Protein AF-A0AAE4IQW4-F1 (afdb_monomer_lite)

Structure (mmCIF, N/CA/C/O backbone):
data_AF-A0AAE4IQW4-F1
#
_entry.id   AF-A0AAE4IQW4-F1
#
loop_
_atom_site.group_PDB
_atom_site.id
_atom_site.type_symbol
_atom_site.label_atom_id
_atom_site.label_alt_id
_atom_site.label_comp_id
_atom_site.label_asym_id
_atom_site.label_entity_id
_atom_site.label_seq_id
_atom_site.pdbx_PDB_ins_code
_atom_site.Cartn_x
_atom_site.Cartn_y
_atom_site.Cartn_z
_atom_site.occupancy
_atom_site.B_iso_or_equiv
_atom_site.auth_seq_id
_atom_site.auth_comp_id
_atom_site.auth_asym_id
_atom_site.auth_atom_id
_atom_site.pdbx_PDB_model_num
ATOM 1 N N . MET A 1 1 ? -3.193 -10.770 -25.347 1.00 40.25 1 MET A N 1
ATOM 2 C CA . MET A 1 1 ? -3.771 -9.813 -24.383 1.00 40.25 1 MET A CA 1
ATOM 3 C C . MET A 1 1 ? -2.933 -9.900 -23.125 1.00 40.25 1 MET A C 1
ATOM 5 O O . MET A 1 1 ? -2.975 -10.938 -22.477 1.00 40.25 1 MET A O 1
ATOM 9 N N . GLU A 1 2 ? -2.112 -8.891 -22.833 1.00 52.00 2 GLU A N 1
ATOM 10 C CA . GLU A 1 2 ? -1.472 -8.805 -21.515 1.00 52.00 2 GLU A CA 1
ATOM 11 C C . GLU A 1 2 ? -2.577 -8.789 -20.455 1.00 52.00 2 GLU A C 1
ATOM 13 O O . GLU A 1 2 ? -3.504 -7.979 -20.529 1.00 52.00 2 GLU A O 1
ATOM 18 N N . LYS A 1 3 ? -2.529 -9.728 -19.505 1.00 61.09 3 LYS A N 1
ATOM 19 C CA . LYS A 1 3 ? -3.408 -9.677 -18.339 1.00 61.09 3 LYS A CA 1
ATOM 20 C C . LYS A 1 3 ? -3.011 -8.435 -17.552 1.00 61.09 3 LYS A C 1
ATOM 22 O O . LYS A 1 3 ? -1.902 -8.363 -17.036 1.00 61.09 3 LYS A O 1
ATOM 27 N N . SER A 1 4 ? -3.907 -7.456 -17.486 1.00 76.25 4 SER A N 1
ATOM 28 C CA . SER A 1 4 ? -3.747 -6.345 -16.556 1.00 76.25 4 SER A CA 1
ATOM 29 C C . SER A 1 4 ? -3.794 -6.921 -15.143 1.00 76.25 4 SER A C 1
ATOM 31 O O . SER A 1 4 ? -4.828 -7.421 -14.701 1.00 76.25 4 SER A O 1
A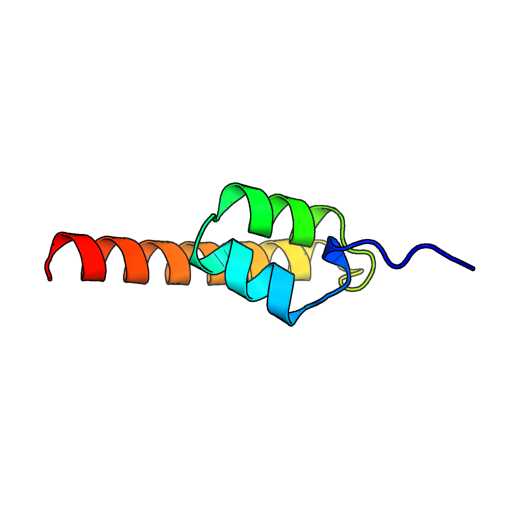TOM 33 N N . GLU A 1 5 ? -2.646 -6.947 -14.476 1.00 86.69 5 GLU A N 1
ATOM 34 C CA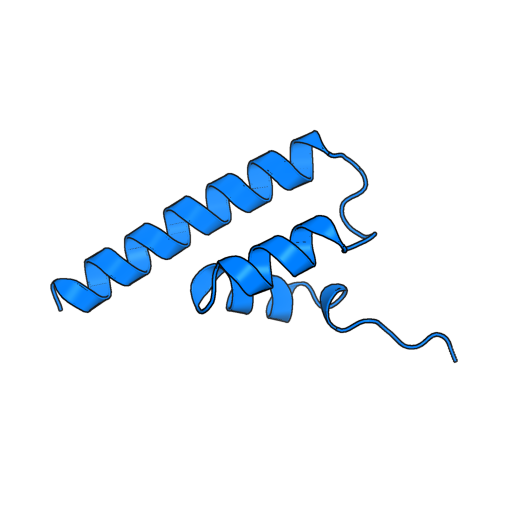 . GLU A 1 5 ? -2.548 -7.389 -13.090 1.00 86.69 5 GLU A CA 1
ATOM 35 C C . GLU A 1 5 ? -3.382 -6.472 -12.189 1.00 86.69 5 GLU A C 1
ATOM 37 O O . GLU A 1 5 ? -3.397 -5.252 -12.361 1.00 86.69 5 GLU A O 1
ATOM 42 N N . TRP A 1 6 ? -4.084 -7.042 -11.209 1.00 89.06 6 TRP A N 1
ATOM 43 C CA . TRP A 1 6 ? -5.022 -6.289 -10.364 1.00 89.06 6 TRP A CA 1
ATOM 44 C C . TRP A 1 6 ? -4.335 -5.156 -9.580 1.00 89.06 6 TRP A C 1
ATOM 46 O O . TRP A 1 6 ? -4.932 -4.105 -9.360 1.00 89.06 6 TRP A O 1
ATOM 56 N N . TYR A 1 7 ? -3.056 -5.330 -9.233 1.00 87.69 7 TYR A N 1
ATOM 57 C CA . TYR A 1 7 ? -2.226 -4.327 -8.555 1.00 87.69 7 TYR A CA 1
ATOM 58 C C . TYR A 1 7 ? -1.784 -3.164 -9.464 1.00 87.69 7 TYR A C 1
ATOM 60 O O . TYR A 1 7 ? -1.085 -2.256 -9.017 1.00 87.69 7 TYR A O 1
ATOM 68 N N . ASN A 1 8 ? -2.182 -3.164 -10.739 1.00 86.75 8 ASN A N 1
ATOM 69 C CA . ASN A 1 8 ? -2.025 -2.015 -11.630 1.00 86.75 8 ASN A CA 1
ATOM 70 C C . ASN A 1 8 ? -3.236 -1.068 -11.589 1.00 86.75 8 ASN A C 1
ATOM 72 O O . ASN A 1 8 ? -3.172 0.020 -12.165 1.00 86.75 8 ASN A O 1
ATOM 76 N N . ASN A 1 9 ? -4.332 -1.433 -10.918 1.00 88.69 9 ASN A N 1
ATOM 77 C CA . ASN A 1 9 ? -5.460 -0.535 -10.695 1.00 88.69 9 ASN A CA 1
ATOM 78 C C . ASN A 1 9 ? -5.206 0.326 -9.446 1.00 88.69 9 ASN A C 1
ATOM 80 O O . ASN A 1 9 ? -5.320 -0.163 -8.328 1.00 88.69 9 ASN A O 1
ATOM 84 N N . GLU A 1 10 ? -4.876 1.604 -9.645 1.00 87.25 10 GLU A N 1
ATOM 85 C CA . GLU A 1 10 ? -4.511 2.546 -8.570 1.00 87.25 10 GLU A CA 1
ATOM 86 C C . GLU A 1 10 ? -5.605 2.670 -7.506 1.00 87.25 10 GLU A C 1
ATOM 88 O O . GLU A 1 10 ? -5.323 2.522 -6.323 1.00 87.25 10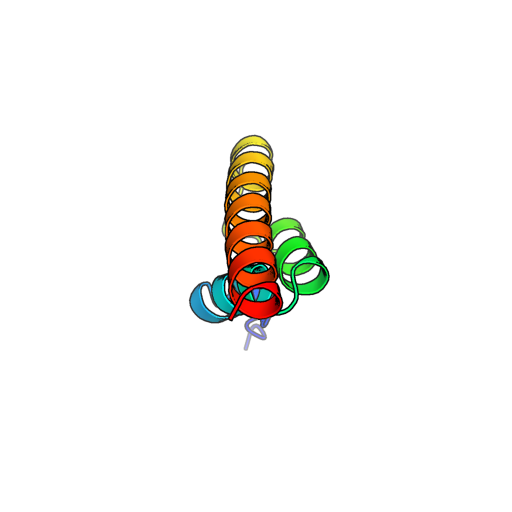 GLU A O 1
ATOM 93 N N . ILE A 1 11 ? -6.866 2.801 -7.927 1.00 89.38 11 ILE A N 1
ATOM 94 C CA . ILE A 1 11 ? -8.010 2.915 -7.011 1.00 89.38 11 ILE A CA 1
ATOM 95 C C . ILE A 1 11 ? -8.120 1.668 -6.128 1.00 89.38 11 ILE A C 1
ATOM 97 O O . ILE A 1 11 ? -8.382 1.764 -4.930 1.00 89.38 11 ILE A O 1
ATOM 101 N N . LEU A 1 12 ? -7.910 0.483 -6.709 1.00 90.81 12 LEU A N 1
ATOM 102 C CA . LEU A 1 12 ? -7.946 -0.766 -5.953 1.00 90.81 12 LEU A CA 1
ATOM 103 C C . LEU A 1 12 ? -6.788 -0.846 -4.950 1.00 90.81 12 LEU A C 1
ATOM 105 O O . LEU A 1 12 ? -6.998 -1.277 -3.820 1.00 90.81 12 LEU A O 1
ATOM 109 N N . VAL A 1 13 ? -5.582 -0.427 -5.342 1.00 89.88 13 VAL A N 1
ATOM 110 C CA . VAL A 1 13 ? -4.416 -0.392 -4.447 1.00 89.88 13 VAL A CA 1
ATOM 111 C C . VAL A 1 13 ? -4.649 0.558 -3.276 1.00 89.88 13 VAL A C 1
ATOM 113 O O . VAL A 1 13 ? -4.390 0.174 -2.137 1.00 89.88 13 VAL A O 1
ATOM 116 N N . ASP A 1 14 ? -5.203 1.740 -3.531 1.00 88.19 14 ASP A N 1
ATOM 117 C CA . ASP A 1 14 ? -5.507 2.733 -2.499 1.00 88.19 14 ASP A CA 1
ATOM 118 C C . ASP A 1 14 ? -6.564 2.224 -1.513 1.00 88.19 14 ASP A C 1
ATOM 120 O O . ASP A 1 14 ? -6.381 2.302 -0.296 1.00 88.19 14 ASP A O 1
ATOM 124 N N . LEU A 1 15 ? -7.640 1.616 -2.024 1.00 89.44 15 LEU A N 1
ATOM 125 C CA . LEU A 1 15 ? -8.658 0.973 -1.191 1.00 89.44 15 LEU A CA 1
ATOM 126 C C . LEU A 1 15 ? -8.058 -0.134 -0.321 1.00 89.44 15 LEU A C 1
ATOM 128 O O . LEU A 1 15 ? -8.387 -0.247 0.859 1.00 89.44 15 LEU A O 1
ATOM 132 N N . LEU A 1 16 ? -7.161 -0.945 -0.882 1.00 89.94 16 L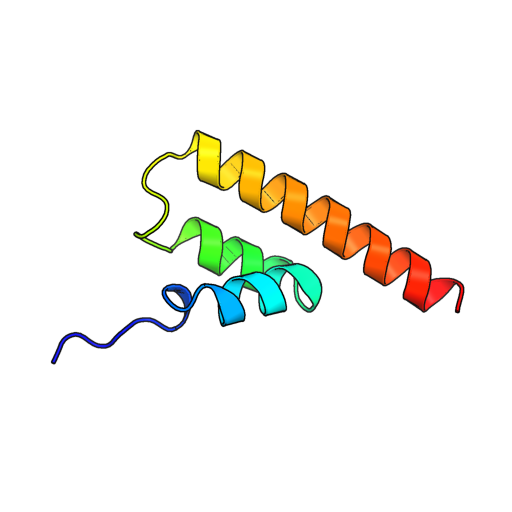EU A N 1
ATOM 133 C CA . LEU A 1 16 ? -6.503 -2.017 -0.145 1.00 89.94 16 LEU A CA 1
ATOM 134 C C . LEU A 1 16 ? -5.524 -1.474 0.896 1.00 89.94 16 LEU A C 1
ATOM 136 O O . LEU A 1 16 ? -5.489 -2.012 1.994 1.00 89.94 16 LEU A O 1
ATOM 140 N N . LEU A 1 17 ? -4.784 -0.398 0.621 1.00 87.06 17 LEU A N 1
ATOM 141 C CA . LEU A 1 17 ? -3.938 0.256 1.628 1.00 87.06 17 LEU A CA 1
ATOM 142 C C . LEU A 1 17 ? -4.761 0.751 2.822 1.00 87.06 17 LEU A C 1
ATOM 144 O O . LEU A 1 17 ? -4.297 0.671 3.957 1.00 87.06 17 LEU A O 1
ATOM 148 N N . PHE A 1 18 ? -5.981 1.222 2.566 1.00 84.44 18 PHE A N 1
ATOM 149 C CA . PHE A 1 18 ? -6.870 1.789 3.575 1.00 84.44 18 PHE A CA 1
ATOM 150 C C . PHE A 1 18 ? -7.682 0.750 4.360 1.00 84.44 18 PHE A C 1
ATOM 152 O O . PHE A 1 18 ? -7.963 0.958 5.536 1.00 84.44 18 PHE A O 1
ATOM 159 N N . LEU A 1 19 ? -8.084 -0.355 3.727 1.00 85.12 19 LEU A N 1
ATOM 160 C CA . LEU A 1 19 ? -8.942 -1.375 4.344 1.00 85.12 19 LEU A CA 1
ATOM 161 C C . LEU A 1 19 ? -8.157 -2.595 4.827 1.00 85.12 19 LEU A C 1
ATOM 163 O O . LEU A 1 19 ? -8.467 -3.163 5.870 1.00 85.12 19 LEU A O 1
ATOM 167 N N . ILE A 1 20 ? -7.157 -3.022 4.055 1.00 88.88 20 ILE A N 1
ATOM 168 C CA . ILE A 1 20 ? -6.380 -4.240 4.298 1.00 88.88 20 ILE A CA 1
ATOM 169 C C . ILE A 1 20 ? -4.909 -3.949 3.999 1.00 88.88 20 ILE A C 1
ATOM 171 O O . ILE A 1 20 ? -4.337 -4.440 3.019 1.00 88.88 20 ILE A O 1
ATOM 175 N N . PHE A 1 21 ? -4.300 -3.134 4.862 1.00 86.94 21 PHE A N 1
ATOM 176 C CA . PHE A 1 21 ? -2.963 -2.571 4.666 1.00 86.94 21 PHE A CA 1
ATOM 177 C C . PHE A 1 21 ? -1.908 -3.554 4.110 1.00 86.94 21 PHE A C 1
ATOM 179 O O . PHE A 1 21 ? -1.231 -3.186 3.150 1.00 86.94 21 PHE A O 1
ATOM 186 N N . PRO A 1 22 ? -1.781 -4.814 4.590 1.00 90.75 22 PRO A N 1
ATOM 187 C CA . PRO A 1 22 ? -0.810 -5.765 4.037 1.00 90.75 22 PRO A CA 1
ATOM 188 C C . PRO A 1 22 ? -0.990 -6.060 2.539 1.00 90.75 22 PRO A C 1
ATOM 190 O O . PRO A 1 22 ? -0.005 -6.215 1.818 1.00 90.75 22 PRO A O 1
ATOM 193 N N . ILE A 1 23 ? -2.234 -6.124 2.054 1.00 91.56 23 ILE A N 1
ATOM 194 C CA . ILE A 1 23 ? -2.535 -6.394 0.641 1.00 91.56 23 ILE A CA 1
ATOM 195 C C . ILE A 1 23 ? -2.236 -5.151 -0.203 1.00 91.56 23 ILE A C 1
ATOM 197 O O . ILE A 1 23 ? -1.633 -5.264 -1.271 1.00 91.56 23 ILE A O 1
ATOM 201 N N . GLY A 1 24 ? -2.595 -3.962 0.290 1.00 91.56 24 GLY A N 1
ATOM 202 C CA . GLY A 1 24 ? -2.243 -2.700 -0.364 1.00 91.56 24 GLY A CA 1
ATOM 203 C C . GLY A 1 24 ? -0.729 -2.513 -0.468 1.00 91.56 24 GLY A C 1
ATOM 204 O O . GLY A 1 24 ? -0.211 -2.175 -1.529 1.00 91.56 24 GLY A O 1
ATOM 205 N N . LEU A 1 25 ? 0.001 -2.837 0.602 1.00 91.62 25 LEU A N 1
ATOM 206 C CA . LEU A 1 25 ? 1.461 -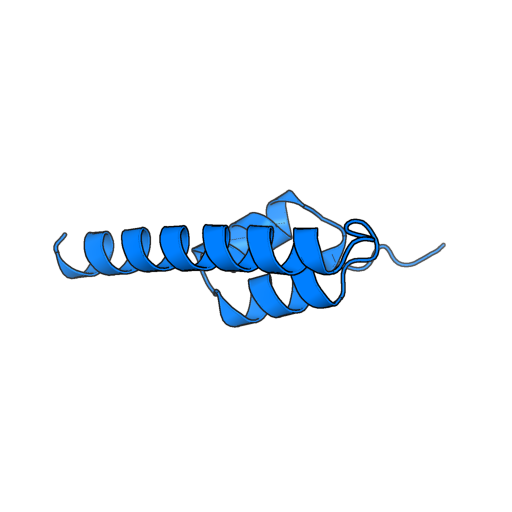2.788 0.637 1.00 91.62 25 LEU A CA 1
ATOM 207 C C . LEU A 1 25 ? 2.089 -3.750 -0.380 1.00 91.62 25 LEU A C 1
ATOM 209 O O . LEU A 1 25 ? 3.013 -3.375 -1.101 1.00 91.62 25 LEU A O 1
ATOM 213 N N . TYR A 1 26 ? 1.565 -4.975 -0.481 1.00 91.38 26 TYR A N 1
ATOM 214 C CA . TYR A 1 26 ? 1.988 -5.933 -1.503 1.00 91.38 26 TYR A CA 1
ATOM 215 C C . TYR A 1 26 ? 1.780 -5.383 -2.919 1.00 91.38 26 TYR A C 1
ATOM 217 O O . TYR A 1 26 ? 2.658 -5.515 -3.773 1.00 91.38 26 TYR A O 1
ATOM 225 N N . ALA A 1 27 ? 0.646 -4.727 -3.165 1.00 90.94 27 ALA A N 1
ATOM 226 C CA . ALA A 1 27 ? 0.350 -4.133 -4.459 1.00 90.94 27 ALA A CA 1
ATOM 227 C C . ALA A 1 27 ? 1.292 -2.963 -4.797 1.00 90.94 27 ALA A C 1
ATOM 229 O O . ALA A 1 27 ? 1.812 -2.910 -5.909 1.00 90.94 27 ALA A O 1
ATOM 230 N N . VAL A 1 28 ? 1.612 -2.090 -3.833 1.00 90.44 28 VAL A N 1
ATOM 231 C CA . VAL A 1 28 ? 2.628 -1.026 -3.993 1.00 90.44 28 VAL A CA 1
ATOM 232 C C . VAL A 1 28 ? 4.019 -1.606 -4.252 1.00 90.44 28 VAL A C 1
ATOM 234 O O . VAL A 1 28 ? 4.788 -1.076 -5.057 1.00 90.44 28 VAL A O 1
ATOM 237 N N . TYR A 1 29 ? 4.365 -2.709 -3.590 1.00 89.06 29 TYR A N 1
ATOM 238 C CA . TYR A 1 29 ? 5.635 -3.386 -3.826 1.00 89.06 29 TYR A CA 1
ATOM 239 C C . TYR A 1 29 ? 5.709 -3.964 -5.243 1.00 89.06 29 TYR A C 1
ATOM 241 O O . TYR A 1 29 ? 6.732 -3.804 -5.913 1.00 89.06 29 TYR A O 1
ATOM 249 N N . LYS A 1 30 ? 4.628 -4.592 -5.714 1.00 89.62 30 LYS A N 1
ATOM 250 C CA . LYS A 1 30 ? 4.605 -5.340 -6.973 1.00 89.62 30 LYS A CA 1
ATOM 251 C C . LYS A 1 30 ? 4.254 -4.509 -8.207 1.00 89.62 30 LYS A C 1
ATOM 253 O O . LYS A 1 30 ? 4.575 -4.925 -9.313 1.00 89.62 30 LYS A O 1
ATOM 258 N N . THR A 1 31 ? 3.628 -3.347 -8.040 1.00 86.38 31 THR A N 1
ATOM 259 C CA . THR A 1 31 ? 3.268 -2.488 -9.170 1.00 86.38 31 THR A CA 1
ATOM 260 C C . THR A 1 31 ? 4.503 -1.971 -9.912 1.00 86.38 31 THR A C 1
ATOM 262 O O . THR A 1 31 ? 5.479 -1.508 -9.305 1.00 86.38 31 THR A O 1
ATOM 265 N N . ASP A 1 32 ? 4.425 -2.010 -11.243 1.00 82.00 32 ASP A N 1
ATOM 266 C CA . ASP A 1 32 ? 5.422 -1.443 -12.158 1.00 82.00 32 ASP A CA 1
ATOM 267 C C . ASP A 1 32 ? 5.170 0.047 -12.440 1.00 82.00 32 ASP A C 1
ATOM 269 O O . ASP A 1 32 ? 6.010 0.737 -13.025 1.00 82.00 32 ASP A O 1
ATOM 273 N N . LYS A 1 33 ? 4.017 0.570 -11.997 1.00 81.81 33 LYS A N 1
ATOM 274 C CA . LYS A 1 33 ? 3.658 1.987 -12.141 1.00 81.81 33 LYS A CA 1
ATOM 27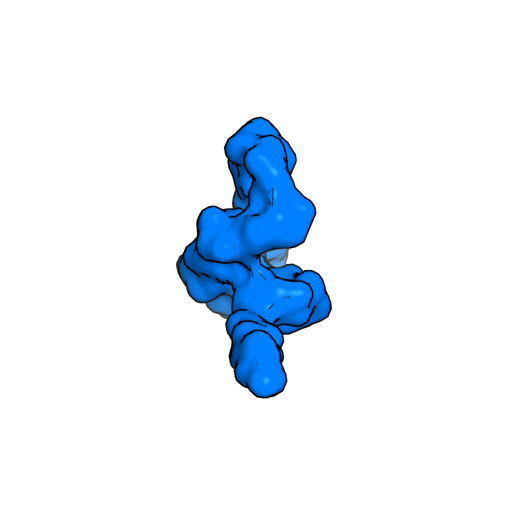5 C C . LYS A 1 33 ? 4.572 2.896 -11.325 1.00 81.81 33 LYS A C 1
ATOM 277 O O . LYS A 1 33 ? 4.930 3.984 -11.771 1.00 81.81 33 LYS A O 1
ATOM 282 N N . ILE A 1 34 ? 4.991 2.437 -10.146 1.00 83.06 34 ILE A N 1
ATOM 283 C CA . ILE A 1 34 ? 5.899 3.172 -9.266 1.00 83.06 34 ILE A CA 1
ATOM 284 C C . ILE A 1 34 ? 7.310 2.625 -9.476 1.00 83.06 34 ILE A C 1
ATOM 286 O O . ILE A 1 34 ? 7.694 1.624 -8.882 1.00 83.06 34 ILE A O 1
ATOM 290 N N . LYS A 1 35 ? 8.105 3.280 -10.324 1.00 80.94 35 LYS A N 1
ATOM 291 C CA . LYS A 1 35 ? 9.460 2.804 -10.664 1.00 80.94 35 LYS A CA 1
ATOM 292 C C . LYS A 1 35 ? 10.505 3.079 -9.580 1.00 80.94 35 LYS A C 1
ATOM 294 O O . LYS A 1 35 ? 11.506 2.377 -9.493 1.00 80.94 35 LYS A O 1
ATOM 299 N N . MET A 1 36 ? 10.296 4.109 -8.762 1.00 88.81 36 MET A N 1
ATOM 300 C CA . MET A 1 36 ? 11.260 4.531 -7.745 1.00 88.81 36 MET A CA 1
ATOM 301 C C . MET A 1 36 ? 10.963 3.886 -6.391 1.00 88.81 36 MET A C 1
ATOM 303 O O . MET A 1 36 ? 9.894 4.090 -5.815 1.00 88.81 36 MET A O 1
ATOM 307 N N . ASN A 1 37 ? 11.953 3.188 -5.830 1.00 85.75 37 ASN A N 1
ATOM 308 C CA . ASN A 1 37 ? 11.848 2.577 -4.500 1.00 85.75 37 ASN A CA 1
ATOM 309 C C . ASN A 1 37 ? 11.561 3.611 -3.400 1.00 85.75 37 ASN A C 1
ATOM 311 O O . ASN A 1 37 ? 10.764 3.343 -2.507 1.00 85.75 37 ASN A O 1
ATOM 315 N N . ALA A 1 38 ? 12.145 4.812 -3.491 1.00 88.12 38 ALA A N 1
ATOM 316 C CA . ALA A 1 38 ? 11.856 5.901 -2.557 1.00 88.12 38 ALA A CA 1
ATOM 317 C C . ALA A 1 38 ? 10.370 6.299 -2.586 1.00 88.12 38 ALA A C 1
ATOM 319 O O . ALA A 1 38 ? 9.749 6.461 -1.539 1.00 88.12 38 ALA A O 1
ATOM 320 N N . THR A 1 39 ? 9.771 6.373 -3.778 1.00 87.25 39 THR A N 1
ATOM 321 C CA . THR A 1 39 ? 8.340 6.654 -3.932 1.00 87.25 39 THR A CA 1
ATOM 322 C C . THR A 1 39 ? 7.492 5.533 -3.342 1.00 87.25 39 THR A C 1
ATOM 324 O O . THR A 1 39 ? 6.540 5.836 -2.633 1.00 87.25 39 THR A O 1
ATOM 327 N N . LYS A 1 40 ? 7.865 4.255 -3.529 1.00 88.31 40 LYS A N 1
ATOM 328 C CA . LYS A 1 40 ? 7.173 3.119 -2.887 1.00 88.31 40 LYS A CA 1
ATOM 329 C C . LYS A 1 40 ? 7.177 3.237 -1.361 1.00 88.31 40 LYS A C 1
ATOM 331 O O . LYS A 1 40 ? 6.146 3.004 -0.735 1.00 88.31 40 LYS A O 1
ATOM 336 N N . ILE A 1 41 ? 8.305 3.634 -0.767 1.00 89.81 41 ILE A N 1
ATOM 337 C CA . ILE A 1 41 ? 8.439 3.822 0.687 1.00 89.81 41 ILE A CA 1
ATOM 338 C C . ILE A 1 41 ? 7.542 4.962 1.177 1.00 89.81 41 ILE A C 1
ATOM 340 O O . ILE A 1 41 ? 6.810 4.784 2.151 1.00 89.81 41 ILE A O 1
ATOM 344 N N . ILE A 1 42 ? 7.559 6.112 0.495 1.00 90.50 42 ILE A N 1
ATOM 345 C CA . ILE A 1 42 ? 6.714 7.263 0.846 1.00 90.50 42 ILE A CA 1
ATOM 346 C C . ILE A 1 42 ? 5.235 6.876 0.754 1.00 90.50 42 ILE A C 1
ATOM 348 O O . ILE A 1 42 ? 4.488 7.093 1.704 1.00 90.50 42 ILE A O 1
ATOM 352 N N . TYR A 1 43 ? 4.831 6.237 -0.345 1.00 88.25 43 TYR A N 1
ATOM 353 C CA . TYR A 1 43 ? 3.447 5.819 -0.572 1.00 88.25 43 TYR A CA 1
ATOM 354 C C . TYR A 1 43 ? 2.964 4.828 0.492 1.00 88.25 43 TYR A C 1
ATOM 356 O O . TYR A 1 43 ? 1.890 4.988 1.065 1.00 88.25 43 TYR A O 1
ATOM 364 N N . SER A 1 44 ? 3.808 3.849 0.824 1.00 87.81 44 SER A N 1
ATOM 365 C CA . SER A 1 44 ? 3.531 2.867 1.877 1.00 87.81 44 SER A CA 1
ATOM 366 C C . SER A 1 44 ? 3.410 3.519 3.255 1.00 87.81 44 SER A C 1
ATOM 368 O O . SER A 1 44 ? 2.541 3.148 4.039 1.00 87.81 44 SER A O 1
ATOM 370 N N . SER A 1 45 ? 4.254 4.514 3.545 1.00 91.56 45 SER A N 1
ATOM 371 C CA . SER A 1 45 ? 4.237 5.247 4.817 1.00 91.56 45 SER A CA 1
ATOM 372 C C . SER A 1 45 ? 2.970 6.088 4.965 1.00 91.56 45 SER A C 1
ATOM 374 O O . SER A 1 45 ? 2.335 6.060 6.016 1.00 91.56 45 SER A O 1
ATOM 376 N N . ILE A 1 46 ? 2.568 6.791 3.900 1.00 91.12 46 ILE A N 1
ATOM 377 C CA . ILE A 1 46 ? 1.313 7.552 3.867 1.00 91.12 46 ILE A CA 1
ATOM 378 C C . ILE A 1 46 ? 0.128 6.602 4.055 1.00 91.12 46 ILE A C 1
ATOM 380 O O . ILE A 1 46 ? -0.689 6.827 4.946 1.00 91.12 46 ILE A O 1
ATOM 384 N N . GLY A 1 47 ? 0.081 5.503 3.293 1.00 89.12 47 GLY A N 1
ATOM 385 C CA . GLY A 1 47 ? -0.967 4.490 3.415 1.00 89.12 47 GLY A CA 1
ATOM 386 C C . GLY A 1 47 ? -1.069 3.907 4.827 1.00 89.12 47 GLY A C 1
ATOM 387 O O . GLY A 1 47 ? -2.170 3.739 5.341 1.00 89.12 47 GLY A O 1
ATOM 388 N N . PHE A 1 48 ? 0.064 3.675 5.496 1.00 91.62 48 PHE A N 1
ATOM 389 C CA . PHE A 1 48 ? 0.091 3.176 6.871 1.00 91.62 48 PHE A CA 1
ATOM 390 C C . PHE A 1 48 ? -0.492 4.180 7.868 1.00 91.62 48 PHE A C 1
ATOM 392 O O . PHE A 1 48 ? -1.313 3.815 8.706 1.00 91.62 48 PHE A O 1
ATOM 399 N N . ILE A 1 49 ? -0.103 5.454 7.766 1.00 92.94 49 ILE A N 1
ATOM 400 C CA . ILE A 1 49 ? -0.639 6.518 8.624 1.00 92.94 49 ILE A CA 1
ATOM 401 C C . ILE A 1 49 ? -2.151 6.649 8.412 1.00 92.94 49 ILE A C 1
ATOM 403 O O . ILE A 1 49 ? -2.903 6.693 9.385 1.00 92.94 49 ILE A O 1
ATOM 407 N N . SER A 1 50 ? -2.610 6.655 7.157 1.00 89.69 50 SER A N 1
ATOM 408 C CA . SER A 1 50 ? -4.036 6.684 6.824 1.00 89.69 50 SER A CA 1
ATOM 409 C C . SER A 1 50 ? -4.782 5.485 7.412 1.00 89.69 50 SER A C 1
ATOM 411 O O . SER A 1 50 ? -5.807 5.674 8.060 1.00 89.69 50 SER A O 1
ATOM 413 N N . TYR A 1 51 ? -4.244 4.273 7.271 1.00 89.31 51 TYR A N 1
ATOM 414 C CA . TYR A 1 51 ? -4.808 3.055 7.857 1.00 89.31 51 TYR A CA 1
ATOM 415 C C . TYR A 1 51 ? -4.933 3.139 9.387 1.00 89.31 51 TYR A C 1
ATOM 417 O O . TYR A 1 51 ? -5.974 2.800 9.951 1.00 89.31 51 TYR A O 1
ATOM 425 N N . LEU A 1 52 ? -3.909 3.655 10.076 1.00 91.88 52 LEU A N 1
ATOM 426 C CA . LEU A 1 52 ? -3.964 3.863 11.524 1.00 91.88 52 LEU A CA 1
ATOM 427 C C . LEU A 1 52 ? -5.060 4.855 11.925 1.00 91.88 52 LEU A C 1
ATOM 429 O O . LEU A 1 52 ? -5.779 4.598 12.889 1.00 91.88 52 LEU A O 1
ATOM 433 N N . ILE A 1 53 ? -5.221 5.960 11.191 1.00 91.56 53 ILE A N 1
ATOM 434 C CA . ILE A 1 53 ? -6.290 6.937 11.447 1.00 91.56 53 ILE A CA 1
ATOM 435 C C . ILE A 1 53 ? -7.663 6.265 11.345 1.00 91.56 53 ILE A C 1
ATOM 437 O O . ILE A 1 53 ? -8.517 6.486 12.206 1.00 91.56 53 ILE A O 1
ATOM 441 N N . VAL A 1 54 ? -7.867 5.408 10.342 1.00 88.31 54 VAL A N 1
ATOM 442 C CA . VAL A 1 54 ? -9.120 4.660 10.157 1.00 88.31 54 VAL A CA 1
ATOM 443 C C . VAL A 1 54 ? -9.385 3.742 11.329 1.00 88.31 54 VAL A C 1
ATOM 445 O O . VAL A 1 54 ? -10.458 3.814 11.917 1.00 88.31 54 VAL A O 1
ATOM 448 N N . ILE A 1 55 ? -8.403 2.921 11.707 1.00 89.69 55 ILE A N 1
ATOM 449 C CA . ILE A 1 55 ? -8.544 2.008 12.842 1.00 89.69 55 ILE A CA 1
ATOM 450 C C . ILE A 1 55 ? -8.855 2.782 14.121 1.00 89.69 55 ILE A C 1
ATOM 452 O O . ILE A 1 55 ? -9.773 2.418 14.848 1.00 89.69 55 ILE A O 1
ATOM 456 N N . VAL A 1 56 ? -8.120 3.860 14.402 1.00 93.06 56 VAL A N 1
ATOM 457 C CA . VAL A 1 56 ? -8.338 4.671 15.606 1.00 93.06 56 VAL A CA 1
ATOM 458 C C . VAL A 1 56 ? -9.741 5.274 15.610 1.00 93.06 56 VAL A C 1
ATOM 460 O O . VAL A 1 56 ? -10.390 5.281 16.654 1.00 93.06 56 VAL A O 1
ATOM 463 N N . THR A 1 57 ? -10.214 5.753 14.460 1.00 90.88 57 THR A N 1
ATOM 464 C CA . THR A 1 57 ? -11.576 6.285 14.309 1.00 90.88 57 THR A CA 1
ATOM 465 C C . THR A 1 57 ? -12.626 5.198 14.527 1.00 90.88 57 THR A C 1
ATOM 467 O O . THR A 1 57 ? -13.572 5.425 15.268 1.00 90.88 57 THR A O 1
ATOM 470 N N . LEU A 1 58 ? -12.440 4.009 13.947 1.00 88.38 58 LEU A N 1
ATOM 471 C CA . LEU A 1 58 ? -13.363 2.878 14.086 1.00 88.38 58 LEU A CA 1
ATOM 472 C C . LEU A 1 58 ? -13.405 2.301 15.506 1.00 88.38 58 LEU A C 1
ATOM 474 O O . LEU A 1 58 ? -14.449 1.830 15.929 1.00 88.38 58 LEU A O 1
ATOM 478 N N . ILE A 1 59 ? -12.289 2.320 16.240 1.00 88.31 59 ILE A N 1
ATOM 479 C CA . ILE A 1 59 ? -12.234 1.840 17.632 1.00 88.31 59 ILE A CA 1
ATOM 480 C C . ILE A 1 59 ? -12.905 2.827 18.595 1.00 88.31 59 ILE A C 1
ATOM 482 O O . ILE A 1 59 ? -13.429 2.419 19.628 1.00 88.31 59 ILE A O 1
ATOM 486 N N . LYS A 1 60 ? -12.824 4.128 18.303 1.00 77.44 60 LYS A N 1
ATOM 487 C CA . LYS A 1 60 ? -13.388 5.184 19.156 1.00 77.44 60 LYS A CA 1
ATOM 488 C C . LYS A 1 60 ? -14.838 5.540 18.822 1.00 77.44 60 LYS A C 1
ATOM 490 O O . LYS A 1 60 ? -15.459 6.231 19.629 1.00 77.44 60 LYS A O 1
ATOM 495 N N . GLY A 1 61 ? -15.304 5.171 17.632 1.00 66.88 61 GLY A N 1
ATOM 496 C CA . GLY A 1 61 ? -16.655 5.427 17.132 1.00 66.88 61 GLY A CA 1
ATOM 497 C C . GLY A 1 61 ? -17.687 4.408 17.584 1.00 66.88 61 GLY A C 1
ATOM 498 O O . GLY A 1 61 ? -17.303 3.371 18.167 1.00 66.88 61 GLY A O 1
#

Sequence (61 aa):
MEKSEWYNNEILVDLLLFLIFPIGLYAVYKTDKIKMNATKIIYSSIGFISYLIVIVTLIKG

pLDDT: mean 86.12, std 9.23, range [40.25, 93.06]

Radius of gyration: 12.61 Å; chains: 1; bounding box: 28×17×44 Å

Secondary structure (DSSP, 8-state):
-----GGG-HHHHHHHHHHSHHHHHHHHHH-SS---HHHHHHHHHHHHHHHHHHHHHHHH-

Foldseek 3Di:
DPPPDPLQPPVSLLVCLQPPVVVSLVSLVPDPVDVDPVVSVVVSVVSPVNNVVNVVVVVVD